Protein AF-A0A969G5T4-F1 (afdb_monomer_lite)

Secondary structure (DSSP, 8-state):
--HHHHHHHHHHHT-SSSTTSHHHHHHTTPPPPTTHHHHHHHHHHHHHHHHTT-S---HHHHHHHHIIIIIHHHHHHHHHHTT----TTHHHHHHHHHHHHHHHHTT-----

Structure (mmCIF, N/CA/C/O backbone):
data_AF-A0A969G5T4-F1
#
_entry.id   AF-A0A969G5T4-F1
#
loop_
_atom_site.group_PDB
_atom_site.id
_atom_site.type_symbol
_atom_site.label_atom_id
_atom_site.label_alt_id
_atom_site.label_comp_id
_atom_site.label_asym_id
_atom_site.label_entity_id
_atom_site.label_seq_id
_atom_site.pdbx_PDB_ins_code
_atom_site.Cartn_x
_atom_site.Cartn_y
_atom_site.Cartn_z
_atom_site.occupancy
_atom_site.B_iso_or_equiv
_atom_site.auth_seq_id
_atom_site.auth_comp_id
_atom_site.auth_asym_id
_atom_site.auth_atom_id
_atom_site.pdbx_PDB_model_num
ATOM 1 N N . MET A 1 1 ? 0.659 10.980 12.110 1.00 81.38 1 MET A N 1
ATOM 2 C CA . MET A 1 1 ? 0.133 11.847 11.029 1.00 81.38 1 MET A CA 1
ATOM 3 C C . MET A 1 1 ? -1.338 12.093 11.324 1.00 81.38 1 MET A C 1
ATOM 5 O O . MET A 1 1 ? -1.962 11.198 11.876 1.00 81.38 1 MET A O 1
ATOM 9 N N . GLU A 1 2 ? -1.900 13.258 11.004 1.00 93.94 2 GLU A N 1
ATOM 10 C CA . GLU A 1 2 ? -3.355 13.470 11.107 1.00 93.94 2 GLU A CA 1
ATOM 11 C C . GLU A 1 2 ? -4.117 12.465 10.227 1.00 93.94 2 GLU A C 1
ATOM 13 O O . GLU A 1 2 ? -3.690 12.202 9.098 1.00 93.94 2 GLU A O 1
ATOM 18 N N . TYR A 1 3 ? -5.245 11.922 10.709 1.00 94.88 3 TYR A N 1
ATOM 19 C CA . TYR A 1 3 ? -6.017 10.898 9.983 1.00 94.88 3 TYR A CA 1
ATOM 20 C C . TYR A 1 3 ? -6.395 11.362 8.574 1.00 94.88 3 TYR A C 1
ATOM 22 O O . TYR A 1 3 ? -6.209 10.636 7.601 1.00 94.88 3 TYR A O 1
ATOM 30 N N . LYS A 1 4 ? -6.851 12.614 8.443 1.00 96.50 4 LYS A N 1
ATOM 31 C CA . LYS A 1 4 ? -7.226 13.207 7.154 1.00 96.50 4 LYS A CA 1
ATOM 32 C C . LYS A 1 4 ? -6.064 13.208 6.157 1.00 96.50 4 LYS A C 1
ATOM 34 O O . LYS A 1 4 ? -6.258 12.847 5.000 1.00 96.50 4 LYS A O 1
ATOM 39 N N . THR A 1 5 ? -4.865 13.577 6.603 1.00 97.25 5 THR A N 1
ATOM 40 C CA . THR A 1 5 ? -3.661 13.591 5.762 1.00 97.25 5 THR A CA 1
ATOM 41 C C . THR A 1 5 ? -3.264 12.173 5.359 1.00 97.25 5 THR A C 1
ATOM 43 O O . THR A 1 5 ? -2.961 11.931 4.193 1.00 97.25 5 THR A O 1
ATOM 46 N N . ALA A 1 6 ? -3.337 11.225 6.298 1.00 97.69 6 ALA A N 1
ATOM 47 C CA . ALA A 1 6 ? -3.047 9.818 6.041 1.00 97.69 6 ALA A CA 1
ATOM 48 C C . ALA A 1 6 ? -4.013 9.218 5.010 1.00 97.69 6 ALA A C 1
ATOM 50 O O . ALA A 1 6 ? -3.599 8.600 4.028 1.00 97.69 6 ALA A O 1
ATOM 51 N N . TYR A 1 7 ? -5.304 9.483 5.183 1.00 98.06 7 TYR A N 1
ATOM 52 C CA . TYR A 1 7 ? -6.357 9.054 4.276 1.00 98.06 7 TYR A CA 1
ATOM 53 C C . TYR A 1 7 ? -6.167 9.633 2.869 1.00 98.06 7 TYR A C 1
ATOM 55 O O . TYR A 1 7 ? -6.203 8.900 1.881 1.00 98.06 7 TYR A O 1
ATOM 63 N N . GLN A 1 8 ? -5.919 10.943 2.760 1.00 98.00 8 GLN A N 1
ATOM 64 C CA . GLN A 1 8 ? -5.688 11.608 1.474 1.00 98.00 8 GLN A CA 1
ATOM 65 C C . GLN A 1 8 ? -4.445 11.066 0.765 1.00 98.00 8 GLN A C 1
ATOM 67 O O . GLN A 1 8 ? -4.466 10.875 -0.453 1.00 98.00 8 GLN A O 1
ATOM 72 N N . PHE A 1 9 ? -3.384 10.776 1.519 1.00 98.38 9 PHE A N 1
ATOM 73 C CA . PHE A 1 9 ? -2.187 10.158 0.973 1.00 98.38 9 PHE A CA 1
ATOM 74 C C . PHE A 1 9 ? -2.481 8.757 0.416 1.00 98.38 9 PHE A C 1
ATOM 76 O O . PHE A 1 9 ? -2.217 8.513 -0.758 1.00 98.38 9 PHE A O 1
ATOM 83 N N . LEU A 1 10 ? -3.094 7.847 1.182 1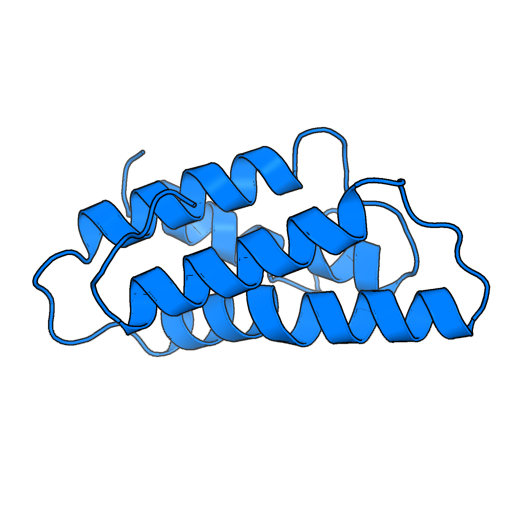.00 98.31 10 LEU A N 1
ATOM 84 C CA . LEU A 1 10 ? -3.417 6.507 0.661 1.00 98.31 10 LEU A CA 1
ATOM 85 C C . LEU A 1 10 ? -4.413 6.556 -0.509 1.00 98.31 10 LEU A C 1
ATOM 87 O O . LEU A 1 10 ? -4.300 5.778 -1.461 1.00 98.31 10 LEU A O 1
ATOM 91 N N . SER A 1 11 ? -5.357 7.498 -0.483 1.00 98.25 11 SER A N 1
ATOM 92 C CA . SER A 1 11 ? -6.280 7.727 -1.596 1.00 98.25 11 SER A CA 1
ATOM 93 C C . SER A 1 11 ? -5.550 8.144 -2.876 1.00 98.25 11 SER A C 1
ATOM 95 O O . SER A 1 11 ? -5.937 7.696 -3.954 1.00 98.25 11 SER A O 1
ATOM 97 N N . SER A 1 12 ? -4.497 8.967 -2.792 1.00 98.25 12 SER A N 1
ATOM 98 C CA . SER A 1 12 ? -3.709 9.334 -3.976 1.00 98.25 12 SER A CA 1
ATOM 99 C C . SER A 1 12 ? -2.876 8.156 -4.479 1.00 98.25 12 SER A C 1
ATOM 101 O O . SER A 1 12 ? -2.856 7.896 -5.679 1.00 98.25 12 SER A O 1
ATOM 103 N N . GLN A 1 13 ? -2.278 7.373 -3.574 1.00 98.62 13 GLN A N 1
ATOM 104 C CA . GLN A 1 13 ? -1.453 6.214 -3.938 1.00 98.62 13 GLN A CA 1
ATOM 105 C C . GLN A 1 13 ? -2.253 5.056 -4.552 1.00 98.62 13 GLN A C 1
ATOM 107 O O . GLN A 1 13 ? -1.723 4.315 -5.379 1.00 98.62 13 GLN A O 1
ATOM 112 N N . SER A 1 14 ? -3.529 4.925 -4.187 1.00 97.75 14 SER A N 1
ATOM 113 C CA . SER A 1 14 ? -4.453 3.924 -4.737 1.00 97.75 14 SER A CA 1
ATOM 114 C C . SER A 1 14 ? -5.206 4.387 -5.993 1.00 97.75 14 SER A C 1
ATOM 116 O O . SER A 1 14 ? -5.977 3.621 -6.573 1.00 97.75 14 SER A O 1
ATOM 118 N N . SER A 1 15 ? -5.006 5.624 -6.451 1.00 96.88 15 SER A N 1
ATOM 119 C CA . SER A 1 15 ? -5.638 6.127 -7.674 1.00 96.88 15 SER A CA 1
ATOM 120 C C . SER A 1 15 ? -4.976 5.549 -8.926 1.00 96.88 15 SER A C 1
ATOM 122 O O . SER A 1 15 ? -3.771 5.352 -8.952 1.00 96.88 15 SER A O 1
ATOM 124 N N . LEU A 1 16 ? -5.742 5.321 -9.995 1.00 97.56 16 LEU A N 1
ATOM 125 C CA . LEU A 1 16 ? -5.187 5.023 -11.330 1.00 97.56 16 LEU A CA 1
ATOM 126 C C . LEU A 1 16 ? -5.184 6.252 -12.250 1.00 97.56 16 LEU A C 1
ATOM 128 O O . LEU A 1 16 ? -4.684 6.183 -13.367 1.00 97.56 16 LEU A O 1
ATOM 132 N N . SER A 1 17 ? -5.776 7.362 -11.807 1.00 95.75 17 SER A N 1
ATOM 133 C CA . SER A 1 17 ? -5.845 8.601 -12.586 1.00 95.75 17 SER A CA 1
ATOM 134 C C . SER A 1 17 ? -4.597 9.468 -12.408 1.00 95.75 17 SER A C 1
ATOM 136 O O . SER A 1 17 ? -4.287 10.272 -13.282 1.00 95.75 17 SER A O 1
ATOM 138 N N . ASP A 1 18 ? -3.876 9.304 -11.297 1.00 95.62 18 ASP A N 1
ATOM 139 C CA . ASP A 1 18 ? -2.579 9.941 -11.075 1.00 95.62 18 ASP A CA 1
ATOM 140 C C . ASP A 1 18 ? -1.465 9.009 -11.556 1.00 95.62 18 ASP A C 1
ATOM 142 O O . ASP A 1 18 ? -1.210 7.978 -10.945 1.00 95.62 18 ASP A O 1
ATOM 146 N N . ARG A 1 19 ? -0.771 9.391 -12.634 1.00 95.69 19 ARG A N 1
ATOM 147 C CA . ARG A 1 19 ? 0.322 8.603 -13.234 1.00 95.69 19 ARG A CA 1
ATOM 148 C C . ARG A 1 19 ? 1.521 8.405 -12.305 1.00 95.69 19 ARG A C 1
ATOM 150 O O . ARG A 1 19 ? 2.370 7.568 -12.585 1.00 95.69 19 ARG A O 1
ATOM 157 N N . ARG A 1 20 ? 1.629 9.199 -11.237 1.00 97.06 20 ARG A N 1
ATOM 158 C CA . ARG A 1 20 ? 2.702 9.086 -10.240 1.00 97.06 20 ARG A CA 1
ATOM 159 C C . ARG A 1 20 ? 2.271 8.296 -9.010 1.00 97.06 20 ARG A C 1
ATOM 161 O O . ARG A 1 20 ? 3.092 8.097 -8.112 1.00 97.06 20 ARG A O 1
ATOM 168 N N . SER A 1 21 ? 1.014 7.859 -8.946 1.00 98.50 21 SER A N 1
ATOM 169 C CA . SER A 1 21 ? 0.557 7.006 -7.861 1.00 98.50 21 SER A CA 1
ATOM 170 C C . SER A 1 21 ? 1.269 5.659 -7.901 1.00 98.50 21 SER A C 1
ATOM 172 O O . SER A 1 21 ? 1.724 5.186 -8.944 1.00 98.50 21 SER A O 1
ATOM 174 N N . PHE A 1 22 ? 1.315 5.012 -6.744 1.00 98.69 22 PHE A N 1
ATOM 175 C CA . PHE A 1 22 ? 1.879 3.681 -6.618 1.00 98.69 22 PHE A CA 1
ATOM 176 C C . PHE A 1 22 ? 1.180 2.673 -7.540 1.00 98.69 22 PHE A C 1
ATOM 178 O O . PHE A 1 22 ? 1.847 1.942 -8.268 1.00 98.69 22 PHE A O 1
ATOM 185 N N . LEU A 1 23 ? -0.158 2.666 -7.570 1.00 98.56 23 LEU A N 1
ATOM 186 C CA . LEU A 1 23 ? -0.891 1.708 -8.401 1.00 98.56 23 LEU A CA 1
ATOM 187 C C . LEU A 1 23 ? -0.789 1.990 -9.899 1.00 98.56 23 LEU A C 1
ATOM 189 O O . LEU A 1 23 ? -0.764 1.034 -10.670 1.00 98.56 23 LEU A O 1
ATOM 193 N N . ALA A 1 24 ? -0.734 3.256 -10.322 1.00 98.56 24 ALA A N 1
ATOM 194 C CA . ALA A 1 24 ? -0.565 3.580 -11.736 1.00 98.56 24 ALA A CA 1
ATOM 195 C C . ALA A 1 24 ? 0.810 3.127 -12.238 1.00 98.56 24 ALA A C 1
ATOM 197 O O . ALA A 1 24 ? 0.885 2.471 -13.271 1.00 98.56 24 ALA A O 1
ATOM 198 N N . LEU A 1 25 ? 1.870 3.376 -11.460 1.00 98.50 25 LEU A N 1
ATOM 199 C CA . LEU A 1 25 ? 3.220 2.922 -11.798 1.00 98.50 25 LEU A CA 1
ATOM 200 C C . LEU A 1 25 ? 3.282 1.400 -11.936 1.00 98.50 25 LEU A C 1
ATOM 202 O O . LEU A 1 25 ? 3.740 0.904 -12.962 1.00 98.50 25 LEU A O 1
ATOM 206 N N . LEU A 1 26 ? 2.755 0.655 -10.957 1.00 98.38 26 LEU A N 1
ATOM 207 C CA . LEU A 1 26 ? 2.751 -0.808 -11.034 1.00 98.38 26 LEU A CA 1
ATOM 208 C C . LEU A 1 26 ? 1.953 -1.321 -12.233 1.00 98.38 26 LEU A C 1
ATOM 210 O O . LEU A 1 26 ? 2.407 -2.232 -12.924 1.00 98.38 26 LEU A O 1
ATOM 214 N N . LYS A 1 27 ? 0.779 -0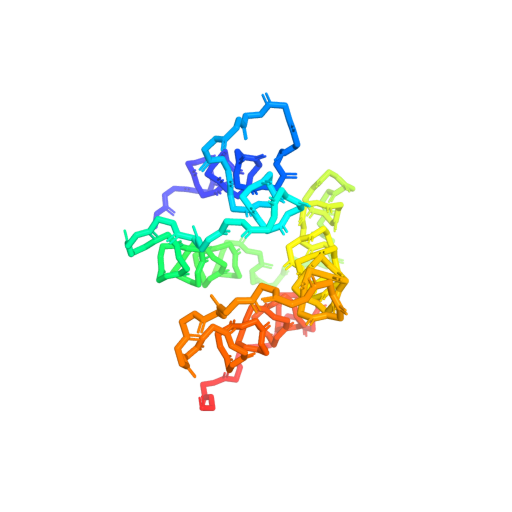.733 -12.492 1.00 98.25 27 LYS A N 1
ATOM 215 C CA . LYS A 1 27 ? -0.071 -1.101 -13.629 1.00 98.25 27 LYS A CA 1
ATOM 216 C C . LYS A 1 27 ? 0.640 -0.891 -14.965 1.00 98.25 27 LYS A C 1
ATOM 218 O O . LYS A 1 27 ? 0.497 -1.724 -15.855 1.00 98.25 27 LYS A O 1
ATOM 223 N N . ASP A 1 28 ? 1.399 0.191 -15.081 1.00 97.44 28 ASP A N 1
ATOM 224 C CA . ASP A 1 28 ? 2.138 0.545 -16.292 1.00 97.44 28 ASP A CA 1
ATOM 225 C C . ASP A 1 28 ? 3.507 -0.168 -16.378 1.00 97.44 28 ASP A C 1
ATOM 227 O O . ASP A 1 28 ? 4.272 0.059 -17.313 1.00 97.44 28 ASP A O 1
ATOM 231 N N . GLY A 1 29 ? 3.833 -1.050 -15.422 1.00 97.62 29 GLY A N 1
ATOM 232 C CA . GLY A 1 29 ? 5.095 -1.794 -15.404 1.00 97.62 29 GLY A CA 1
ATOM 233 C C . GLY A 1 29 ? 6.309 -0.938 -15.028 1.00 97.62 29 GLY A C 1
ATOM 234 O O . GLY A 1 29 ? 7.438 -1.269 -15.393 1.00 97.62 29 GLY A O 1
ATOM 235 N N . HIS A 1 30 ? 6.092 0.165 -14.314 1.00 97.62 30 HIS A N 1
ATOM 236 C CA . HIS A 1 30 ? 7.132 1.061 -13.824 1.00 97.62 30 HIS A CA 1
ATOM 237 C C . HIS A 1 30 ? 7.395 0.855 -12.329 1.00 97.62 30 HIS A C 1
ATOM 239 O O . HIS A 1 30 ? 6.451 0.704 -11.549 1.00 97.62 30 HIS A O 1
ATOM 245 N N . PRO A 1 31 ? 8.669 0.882 -11.892 1.00 96.88 31 PRO A N 1
ATOM 246 C CA . PRO A 1 31 ? 8.994 0.770 -10.478 1.00 96.88 31 PRO A CA 1
ATOM 247 C C . PRO A 1 31 ? 8.375 1.931 -9.679 1.00 96.88 31 PRO A C 1
ATOM 249 O O . PRO A 1 31 ? 8.280 3.050 -10.196 1.00 96.88 31 PRO A O 1
ATOM 252 N N . PRO A 1 32 ? 8.001 1.704 -8.407 1.00 97.25 32 PRO A N 1
ATOM 253 C CA . PRO A 1 32 ? 7.591 2.780 -7.514 1.00 97.25 32 PRO A CA 1
ATOM 254 C C . PRO A 1 32 ? 8.663 3.863 -7.387 1.00 97.25 32 PRO A C 1
ATOM 256 O O . PRO A 1 32 ? 9.865 3.598 -7.476 1.00 97.25 32 PRO A O 1
ATOM 259 N N . ILE A 1 33 ? 8.228 5.087 -7.104 1.00 97.19 33 ILE A N 1
ATOM 260 C CA . ILE A 1 33 ? 9.126 6.206 -6.808 1.00 97.19 33 ILE A CA 1
ATOM 261 C C . ILE A 1 33 ? 9.902 5.889 -5.512 1.00 97.19 33 ILE A C 1
ATOM 263 O O . ILE A 1 33 ? 9.304 5.381 -4.556 1.00 97.19 33 ILE A O 1
ATOM 267 N N . PRO A 1 34 ? 11.211 6.202 -5.420 1.00 95.25 34 PRO A N 1
ATOM 268 C CA . PRO A 1 34 ? 11.977 6.000 -4.191 1.00 95.25 34 PRO A CA 1
ATOM 269 C C . PRO A 1 34 ? 11.281 6.594 -2.956 1.00 95.25 34 PRO A C 1
ATOM 271 O O . PRO A 1 34 ? 10.839 7.742 -2.966 1.00 95.25 34 PRO A O 1
ATOM 274 N N . GLY A 1 35 ? 11.157 5.793 -1.894 1.00 95.88 35 GLY A N 1
ATOM 275 C CA . GLY A 1 35 ? 10.478 6.167 -0.646 1.00 95.88 35 GLY A CA 1
ATOM 276 C C . GLY A 1 35 ? 8.945 6.070 -0.669 1.00 95.88 35 GLY A C 1
ATOM 277 O O . GLY A 1 35 ? 8.320 6.164 0.387 1.00 95.88 35 GLY A O 1
ATOM 278 N N . GLN A 1 36 ? 8.314 5.832 -1.824 1.00 96.94 36 GLN A N 1
ATOM 279 C CA . GLN A 1 36 ? 6.853 5.736 -1.941 1.00 96.94 36 GLN A CA 1
ATOM 280 C C . GLN A 1 36 ? 6.284 4.580 -1.112 1.00 96.94 36 GLN A C 1
ATOM 282 O O . GLN A 1 36 ? 5.349 4.783 -0.340 1.00 96.94 36 GLN A O 1
ATOM 287 N N . VAL A 1 37 ? 6.894 3.396 -1.206 1.00 97.88 37 VAL A N 1
ATOM 288 C CA . VAL A 1 37 ? 6.503 2.217 -0.417 1.00 97.88 37 VAL A CA 1
ATOM 289 C C . VAL A 1 37 ? 6.674 2.478 1.082 1.00 97.88 37 VAL A C 1
ATOM 291 O O . VAL A 1 37 ? 5.747 2.247 1.854 1.00 97.88 37 VAL A O 1
ATOM 294 N N . THR A 1 38 ? 7.821 3.022 1.504 1.00 97.31 38 THR A N 1
ATOM 295 C CA . THR A 1 38 ? 8.071 3.374 2.911 1.00 97.31 38 THR A CA 1
ATOM 296 C C . THR A 1 38 ? 6.990 4.312 3.446 1.00 97.31 38 THR A C 1
ATOM 298 O O . THR A 1 38 ? 6.435 4.074 4.517 1.00 97.31 38 THR A O 1
ATOM 301 N N . ASN A 1 39 ? 6.628 5.341 2.677 1.00 98.25 39 ASN A N 1
ATOM 302 C CA . ASN A 1 39 ? 5.578 6.280 3.062 1.00 98.25 39 ASN A CA 1
ATOM 303 C C . ASN A 1 39 ? 4.192 5.621 3.121 1.00 98.25 39 ASN A C 1
ATOM 305 O O . ASN A 1 39 ? 3.410 5.949 4.014 1.00 98.25 39 ASN A O 1
ATOM 309 N N . ILE A 1 40 ? 3.884 4.673 2.227 1.00 98.62 40 ILE A N 1
ATOM 310 C CA . ILE A 1 40 ? 2.650 3.870 2.293 1.00 98.62 40 ILE A CA 1
ATOM 311 C C . ILE A 1 40 ? 2.604 3.073 3.595 1.00 98.62 40 ILE A C 1
ATOM 313 O O . ILE A 1 40 ? 1.626 3.190 4.329 1.00 98.62 40 ILE A O 1
ATOM 317 N N . LEU A 1 41 ? 3.665 2.338 3.932 1.00 98.12 41 LEU A N 1
ATOM 318 C CA . LEU A 1 41 ? 3.728 1.529 5.154 1.00 98.12 41 LEU A CA 1
ATOM 319 C C . LEU A 1 41 ? 3.593 2.383 6.425 1.00 98.12 41 LEU A C 1
ATOM 321 O O . LEU A 1 41 ? 2.800 2.059 7.312 1.00 98.12 41 LEU A O 1
ATOM 325 N N . LEU A 1 42 ? 4.301 3.515 6.494 1.00 98.12 42 LEU A N 1
ATOM 326 C CA . LEU A 1 42 ? 4.182 4.461 7.611 1.00 98.12 42 LEU A CA 1
ATOM 327 C C . LEU A 1 42 ? 2.763 5.030 7.731 1.00 98.12 42 LEU A C 1
ATOM 329 O O . LEU A 1 42 ? 2.238 5.187 8.836 1.00 98.12 42 LEU A O 1
ATOM 333 N N . THR A 1 43 ? 2.123 5.317 6.598 1.00 98.56 43 THR A N 1
ATOM 334 C CA . THR A 1 43 ? 0.760 5.852 6.584 1.00 98.56 43 THR A CA 1
ATOM 335 C C . THR A 1 43 ? -0.264 4.795 6.988 1.00 98.56 43 THR A C 1
ATOM 337 O O . THR A 1 43 ? -1.165 5.111 7.761 1.00 98.56 43 THR A O 1
ATOM 340 N N . LEU A 1 44 ? -0.103 3.540 6.556 1.00 98.44 44 LEU A N 1
ATOM 341 C CA . LEU A 1 44 ? -0.934 2.415 7.001 1.00 98.44 44 LEU A CA 1
ATOM 342 C C . LEU A 1 44 ? -0.850 2.234 8.522 1.00 98.44 44 LEU A C 1
ATOM 344 O O . LEU A 1 44 ? -1.886 2.109 9.173 1.00 98.44 44 LEU A O 1
ATOM 348 N N . LYS A 1 45 ? 0.351 2.332 9.109 1.00 97.69 45 LYS A N 1
ATOM 349 C CA . LYS A 1 45 ? 0.521 2.312 10.572 1.00 97.69 45 LYS A CA 1
ATOM 350 C C . LYS A 1 45 ? -0.202 3.478 11.252 1.00 97.69 45 LYS A C 1
ATOM 352 O O . LYS A 1 45 ? -0.858 3.279 12.270 1.00 97.69 45 LYS A O 1
ATOM 357 N N . SER A 1 46 ? -0.141 4.681 10.678 1.00 97.56 46 SER A N 1
ATOM 358 C CA . SER A 1 46 ? -0.881 5.831 11.216 1.00 97.56 46 SER A CA 1
ATOM 359 C C . SER A 1 46 ? -2.399 5.652 11.106 1.00 97.56 46 SER A C 1
ATOM 361 O O . SER A 1 46 ? -3.104 6.046 12.026 1.00 97.56 46 SER A O 1
ATOM 363 N N . ILE A 1 47 ? -2.910 5.074 10.012 1.00 97.88 47 ILE A N 1
ATOM 364 C CA . ILE A 1 47 ? -4.338 4.751 9.858 1.00 97.88 47 ILE A CA 1
ATOM 365 C C . ILE A 1 47 ? -4.766 3.729 10.908 1.00 97.88 47 ILE A C 1
ATOM 367 O O . ILE A 1 47 ? -5.763 3.959 11.581 1.00 97.88 47 ILE A O 1
ATOM 371 N N . PHE A 1 48 ? -3.993 2.658 11.104 1.00 97.44 48 PHE A N 1
ATOM 372 C CA . PHE A 1 48 ? -4.255 1.677 12.156 1.00 97.44 48 PHE A CA 1
ATOM 373 C C . PHE A 1 48 ? -4.408 2.340 13.532 1.00 97.44 48 PHE A C 1
ATOM 375 O O . PHE A 1 48 ? -5.398 2.105 14.214 1.00 97.44 48 PHE A O 1
ATOM 382 N N . GLN A 1 49 ? -3.474 3.219 13.910 1.00 96.44 49 GLN A N 1
ATOM 383 C CA . GLN A 1 49 ? -3.513 3.921 15.200 1.00 96.44 49 GLN A CA 1
ATOM 384 C C . GLN A 1 49 ? -4.786 4.760 15.391 1.00 96.44 49 GLN A C 1
ATOM 386 O O . GLN A 1 49 ? -5.294 4.843 16.502 1.00 96.44 49 GLN A O 1
ATOM 391 N N . HIS A 1 50 ? -5.312 5.363 14.321 1.00 96.00 50 HIS A N 1
ATOM 392 C CA . HIS A 1 50 ? -6.560 6.141 14.369 1.00 96.00 50 HIS A CA 1
ATOM 393 C C . HIS A 1 50 ? -7.819 5.277 14.400 1.00 96.00 50 HIS A C 1
ATOM 395 O O . HIS A 1 50 ? -8.852 5.722 14.892 1.00 96.00 50 HIS A O 1
ATOM 401 N N . LEU A 1 51 ? -7.748 4.065 13.852 1.00 95.81 51 LEU A N 1
ATOM 402 C CA . LEU A 1 51 ? -8.861 3.120 13.822 1.00 95.81 51 LEU A CA 1
ATOM 403 C C . LEU A 1 51 ? -8.890 2.186 15.033 1.00 95.81 51 LEU A C 1
ATOM 405 O O . LEU A 1 51 ? -9.842 1.425 15.186 1.00 95.81 51 LEU A O 1
ATOM 409 N N . GLN A 1 52 ? -7.856 2.214 15.873 1.00 92.00 52 GLN A N 1
ATOM 410 C CA . GLN A 1 52 ? -7.720 1.292 16.987 1.00 92.00 52 GLN A CA 1
ATOM 411 C C . GLN A 1 52 ? -8.930 1.385 17.926 1.00 92.00 52 GLN A C 1
ATOM 413 O O . GLN A 1 52 ? -9.221 2.437 18.494 1.00 92.00 52 GLN A O 1
ATOM 418 N N . GLY A 1 53 ? -9.622 0.259 18.098 1.00 87.81 53 GLY A N 1
ATOM 419 C CA . GLY A 1 53 ? -10.824 0.174 18.938 1.00 87.81 53 GLY A CA 1
ATOM 420 C C . GLY A 1 53 ? -12.122 0.617 18.256 1.00 87.81 53 GLY A C 1
ATOM 421 O O . GLY A 1 53 ? -13.157 0.651 18.917 1.00 87.81 53 GLY A O 1
ATOM 422 N N . LEU A 1 54 ? -12.092 0.936 16.958 1.00 93.62 54 LEU A N 1
ATOM 423 C CA . LEU A 1 54 ? -13.297 1.113 16.153 1.00 93.62 54 LEU A CA 1
ATOM 424 C C . LEU A 1 54 ? -13.709 -0.224 15.524 1.00 93.62 54 LEU A C 1
ATOM 426 O O . LEU A 1 54 ? -12.899 -0.900 14.896 1.00 93.62 54 LEU A O 1
ATOM 430 N N . ASP A 1 55 ? -14.995 -0.556 15.613 1.00 91.50 55 ASP A N 1
ATOM 431 C CA . ASP A 1 55 ? -15.549 -1.790 15.029 1.00 91.50 55 ASP A CA 1
ATOM 432 C C . ASP A 1 55 ? -15.889 -1.658 13.536 1.00 91.50 55 ASP A C 1
ATOM 434 O O . ASP A 1 55 ? -16.373 -2.595 12.899 1.00 91.50 55 ASP A O 1
ATOM 438 N N . SER A 1 56 ? -15.692 -0.472 12.959 1.00 93.44 56 SER A N 1
ATOM 439 C CA . SER A 1 56 ? -16.021 -0.214 11.563 1.00 93.44 56 SER A CA 1
ATOM 440 C C . SER A 1 56 ? -15.070 0.786 10.926 1.00 93.44 56 SER A C 1
ATOM 442 O O . SER A 1 56 ? -14.519 1.671 11.578 1.00 93.44 56 SER A O 1
ATOM 444 N N . ILE A 1 57 ? -14.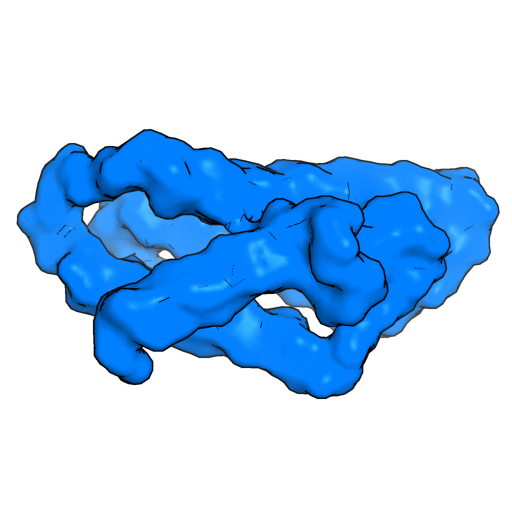931 0.647 9.613 1.00 95.75 57 ILE A N 1
ATOM 445 C CA . ILE A 1 57 ? -14.270 1.604 8.734 1.00 95.75 57 ILE A CA 1
ATOM 446 C C . ILE A 1 57 ? -15.247 2.005 7.635 1.00 95.75 57 ILE A C 1
ATOM 448 O O . ILE A 1 57 ? -16.158 1.247 7.283 1.00 95.75 57 ILE A O 1
ATOM 452 N N . ASP A 1 58 ? -15.055 3.185 7.056 1.00 95.06 58 ASP A N 1
ATOM 453 C CA . ASP A 1 58 ? -15.859 3.587 5.914 1.00 95.06 58 ASP A CA 1
ATOM 454 C C . ASP A 1 58 ? -15.512 2.755 4.662 1.00 95.06 58 ASP A C 1
ATOM 456 O O . ASP A 1 58 ? -14.406 2.231 4.490 1.00 95.06 58 ASP A O 1
ATOM 460 N N . ARG A 1 59 ? -16.488 2.629 3.756 1.00 97.62 59 ARG A N 1
ATOM 461 C CA . ARG A 1 59 ? -16.354 1.804 2.545 1.00 97.62 59 ARG A CA 1
ATOM 462 C C . ARG A 1 59 ? -15.262 2.304 1.601 1.00 97.62 59 ARG A C 1
ATOM 464 O O . ARG A 1 59 ? -14.690 1.496 0.872 1.00 97.62 59 ARG A O 1
ATOM 471 N N . HIS A 1 60 ? -14.996 3.608 1.580 1.00 97.62 60 HIS A N 1
ATOM 472 C CA . HIS A 1 60 ? -13.985 4.168 0.694 1.00 97.62 60 HIS A CA 1
ATOM 473 C C . HIS A 1 60 ? -12.585 3.842 1.217 1.00 97.62 60 HIS A C 1
ATOM 475 O O . HIS A 1 60 ? -11.738 3.409 0.436 1.00 97.62 60 HIS A O 1
ATOM 481 N N . LEU A 1 61 ? -12.358 3.915 2.532 1.00 98.19 61 LEU A N 1
ATOM 482 C CA . LEU A 1 61 ? -11.129 3.407 3.134 1.00 98.19 61 LEU A CA 1
ATOM 483 C C . LEU A 1 61 ? -10.952 1.909 2.868 1.00 98.19 61 LEU A C 1
ATOM 485 O O . LEU A 1 61 ?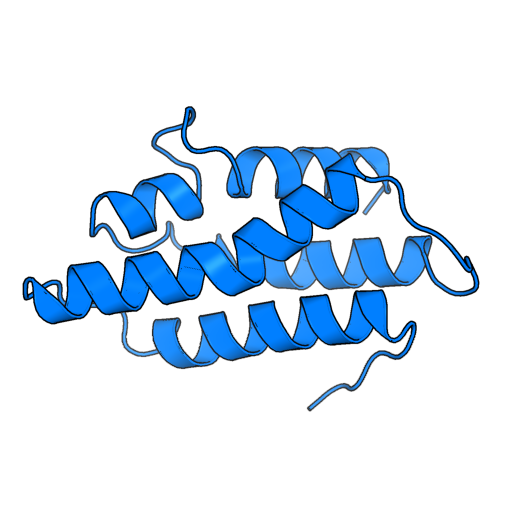 -9.879 1.497 2.433 1.00 98.19 61 LEU A O 1
ATOM 489 N N . ALA A 1 62 ? -12.001 1.103 3.055 1.00 98.31 62 ALA A N 1
ATOM 490 C CA . ALA A 1 62 ? -11.946 -0.328 2.755 1.00 98.31 62 ALA A CA 1
ATOM 491 C C . ALA A 1 62 ? -11.523 -0.590 1.296 1.00 98.31 62 ALA A C 1
ATOM 493 O O . ALA A 1 62 ? -10.669 -1.439 1.033 1.00 98.31 62 ALA A O 1
ATOM 494 N N . GLN A 1 63 ? -12.062 0.184 0.348 1.00 98.50 63 GLN A N 1
ATOM 495 C CA . GLN A 1 63 ? -11.677 0.112 -1.060 1.00 98.50 63 GLN A CA 1
ATOM 496 C C . GLN A 1 63 ? -10.213 0.520 -1.284 1.00 98.50 63 GLN A C 1
ATOM 498 O O . GLN A 1 63 ? -9.504 -0.170 -2.013 1.00 98.50 63 GLN A O 1
ATOM 503 N N . ILE A 1 64 ? -9.742 1.609 -0.670 1.00 98.69 64 ILE A N 1
ATOM 504 C CA . ILE A 1 64 ? -8.339 2.049 -0.760 1.00 98.69 64 ILE A CA 1
ATOM 505 C C . ILE A 1 64 ? -7.398 0.932 -0.292 1.00 98.69 64 ILE A C 1
ATOM 507 O O . ILE A 1 64 ? -6.458 0.580 -1.006 1.00 98.69 64 ILE A O 1
ATOM 511 N N . LEU A 1 65 ? -7.671 0.350 0.879 1.00 98.69 65 LEU A N 1
ATOM 512 C CA . LEU A 1 65 ? -6.864 -0.718 1.470 1.00 98.69 65 LEU A CA 1
ATOM 513 C C . LEU A 1 65 ? -6.860 -1.975 0.591 1.00 98.69 65 LEU A C 1
ATOM 515 O O . LEU A 1 65 ? -5.796 -2.536 0.329 1.00 98.69 65 LEU A O 1
ATOM 519 N N . TYR A 1 66 ? -8.026 -2.370 0.066 1.00 98.56 66 TYR A N 1
ATOM 520 C CA . TYR A 1 66 ? -8.135 -3.481 -0.880 1.00 98.56 66 TYR A CA 1
ATOM 521 C C . TYR A 1 66 ? -7.263 -3.257 -2.117 1.00 98.56 66 TYR A C 1
ATOM 523 O O . TYR A 1 66 ? -6.483 -4.131 -2.484 1.00 98.56 66 TYR A O 1
ATOM 531 N N . ARG A 1 67 ? -7.340 -2.078 -2.741 1.00 98.62 67 ARG A N 1
ATOM 532 C CA . ARG A 1 67 ? -6.548 -1.770 -3.940 1.00 98.62 67 ARG A CA 1
ATOM 533 C C . ARG A 1 67 ? -5.048 -1.775 -3.634 1.00 98.62 67 ARG A C 1
ATOM 535 O O . ARG A 1 67 ? -4.262 -2.298 -4.417 1.00 98.62 67 ARG A O 1
ATOM 542 N N . LEU A 1 68 ? -4.638 -1.242 -2.483 1.00 98.62 68 LEU A N 1
ATOM 543 C CA . LEU A 1 68 ? -3.230 -1.248 -2.078 1.00 98.62 68 LEU A CA 1
ATOM 544 C C . LEU A 1 68 ? -2.677 -2.653 -1.825 1.00 98.62 68 LEU A C 1
ATOM 546 O O . LEU A 1 68 ? -1.518 -2.876 -2.152 1.00 98.62 68 LEU A O 1
ATOM 550 N N . ALA A 1 69 ? -3.460 -3.583 -1.275 1.00 98.56 69 ALA A N 1
ATOM 551 C CA . ALA A 1 69 ? -3.005 -4.952 -1.020 1.00 98.56 69 ALA A CA 1
ATOM 552 C C . ALA A 1 69 ? -3.148 -5.867 -2.248 1.00 98.56 69 ALA A C 1
ATOM 554 O O . ALA A 1 69 ? -2.214 -6.569 -2.623 1.00 98.56 69 ALA A O 1
ATOM 555 N N . TYR A 1 70 ? -4.324 -5.867 -2.876 1.00 98.69 70 TYR A N 1
ATOM 556 C CA . TYR A 1 70 ? -4.667 -6.813 -3.932 1.00 98.69 70 TYR A CA 1
ATOM 557 C C . TYR A 1 70 ? -4.248 -6.328 -5.323 1.00 98.69 70 TYR A C 1
ATOM 559 O O . TYR A 1 70 ? -3.566 -7.056 -6.047 1.00 98.69 70 TYR A O 1
ATOM 567 N N . ASP A 1 71 ? -4.625 -5.103 -5.713 1.00 98.56 71 ASP A N 1
ATOM 568 C CA . ASP A 1 71 ? -4.334 -4.621 -7.070 1.00 98.56 71 ASP A CA 1
ATOM 569 C C . ASP A 1 71 ? -2.828 -4.426 -7.283 1.00 98.56 71 ASP A C 1
ATOM 571 O O . ASP A 1 71 ? -2.327 -4.706 -8.370 1.00 98.56 71 ASP A O 1
ATOM 575 N N . SER A 1 72 ? -2.088 -3.994 -6.256 1.00 98.44 72 SER A N 1
ATOM 576 C CA . SER A 1 72 ? -0.628 -3.842 -6.335 1.00 98.44 72 SER A CA 1
ATOM 577 C C . SER A 1 72 ? 0.074 -5.168 -6.653 1.00 98.44 72 SER A C 1
ATOM 579 O O . SER A 1 72 ? 0.868 -5.224 -7.593 1.00 98.44 72 SER A O 1
ATOM 581 N N . ARG A 1 73 ? -0.279 -6.250 -5.944 1.00 98.50 73 ARG A N 1
ATOM 582 C CA . ARG A 1 73 ? 0.207 -7.613 -6.201 1.00 98.50 73 ARG A CA 1
ATOM 583 C C . ARG A 1 73 ? -0.165 -8.064 -7.610 1.00 98.50 73 ARG A C 1
ATOM 585 O O . ARG A 1 73 ? 0.706 -8.486 -8.365 1.00 98.50 73 ARG A O 1
ATOM 592 N N . LYS A 1 74 ? -1.431 -7.886 -7.997 1.00 98.56 74 LYS A N 1
ATOM 593 C CA . LYS A 1 74 ? -1.920 -8.226 -9.340 1.00 98.56 74 LYS A CA 1
ATOM 594 C C . LYS A 1 74 ? -1.122 -7.526 -10.445 1.00 98.56 74 LYS A C 1
ATOM 596 O O . LYS A 1 74 ? -0.756 -8.167 -11.429 1.00 98.56 74 LYS A O 1
ATOM 601 N N . TYR A 1 75 ? -0.868 -6.225 -10.316 1.00 98.56 75 TYR A N 1
ATOM 602 C CA . TYR A 1 75 ? -0.118 -5.469 -11.321 1.00 98.56 75 TYR A CA 1
ATOM 603 C C . TYR A 1 75 ? 1.361 -5.849 -11.350 1.00 98.56 75 TYR A C 1
ATOM 605 O O . TYR A 1 75 ? 1.914 -6.035 -12.433 1.00 98.56 75 TYR A O 1
ATOM 613 N N . PHE A 1 76 ? 1.974 -6.046 -10.182 1.00 98.44 76 PHE A N 1
ATOM 614 C CA . PHE A 1 76 ? 3.342 -6.544 -10.074 1.00 98.44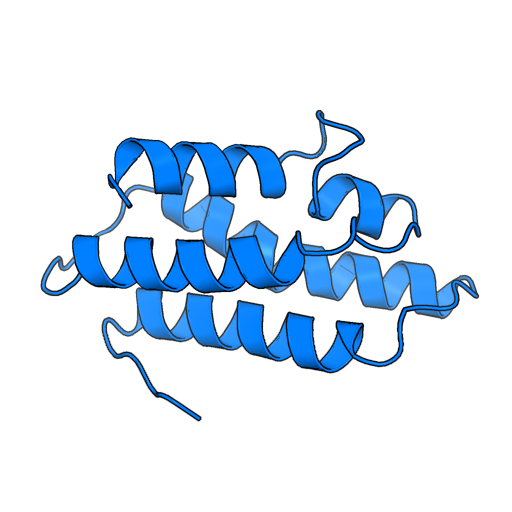 76 PHE A CA 1
ATOM 615 C C . PHE A 1 76 ? 3.521 -7.880 -10.806 1.00 98.44 76 PHE A C 1
ATOM 617 O O . PHE A 1 76 ? 4.422 -8.009 -11.641 1.00 98.44 76 PHE A O 1
ATOM 624 N N . ASP A 1 77 ? 2.638 -8.846 -10.545 1.00 98.12 77 ASP A N 1
ATOM 625 C CA . ASP A 1 77 ? 2.699 -10.174 -11.159 1.00 98.12 77 ASP A CA 1
ATOM 626 C C . ASP A 1 77 ? 2.452 -10.099 -12.669 1.00 98.12 77 ASP A C 1
ATOM 628 O O . ASP A 1 77 ? 3.187 -10.708 -13.449 1.00 98.12 77 ASP A O 1
ATOM 632 N N . SER A 1 78 ? 1.472 -9.295 -13.096 1.00 98.06 78 SER A N 1
ATOM 633 C CA . SER A 1 78 ? 1.166 -9.095 -14.515 1.00 98.06 78 SER A CA 1
ATOM 634 C C . SER A 1 78 ? 2.348 -8.500 -15.282 1.00 98.06 78 SER A C 1
ATOM 636 O O . SER A 1 78 ? 2.686 -9.002 -16.352 1.00 98.06 78 SER A O 1
ATOM 638 N N . ALA A 1 79 ? 2.993 -7.447 -14.772 1.00 96.81 79 ALA A N 1
ATOM 639 C CA . ALA A 1 79 ? 4.128 -6.846 -15.476 1.00 96.81 79 ALA A CA 1
ATOM 640 C C . ALA A 1 79 ? 5.382 -7.733 -15.390 1.00 96.81 79 ALA A C 1
ATOM 642 O O . ALA A 1 79 ? 6.134 -7.834 -16.358 1.00 96.81 79 ALA A O 1
ATOM 643 N N . LYS A 1 80 ? 5.569 -8.473 -14.286 1.00 96.44 80 LYS A N 1
ATOM 644 C CA . LYS A 1 80 ? 6.635 -9.483 -14.176 1.00 96.44 80 LYS A CA 1
ATOM 645 C C . LYS A 1 80 ? 6.499 -10.556 -15.261 1.00 96.44 80 LYS A C 1
ATOM 647 O O . LYS A 1 80 ? 7.491 -10.918 -15.887 1.00 96.44 80 LYS A O 1
ATOM 652 N N . GLN A 1 81 ? 5.279 -11.026 -15.528 1.00 96.62 81 GLN A N 1
ATOM 653 C CA . GLN A 1 81 ? 4.993 -11.971 -16.618 1.00 96.62 81 GLN A CA 1
ATOM 654 C C . GLN A 1 81 ? 5.253 -11.380 -18.012 1.00 96.62 81 GLN A C 1
ATOM 656 O O . GLN A 1 81 ? 5.566 -12.121 -18.940 1.00 96.62 81 GLN A O 1
ATOM 661 N N . GLN A 1 82 ? 5.160 -10.057 -18.159 1.00 95.31 82 GLN A N 1
ATOM 662 C CA . GLN A 1 82 ? 5.452 -9.331 -19.400 1.00 95.31 82 GLN A CA 1
ATOM 663 C C . GLN A 1 82 ? 6.939 -8.963 -19.557 1.00 95.31 82 GLN A C 1
ATOM 665 O O . GLN A 1 82 ? 7.312 -8.345 -20.551 1.00 95.31 82 GLN A O 1
ATOM 670 N N . GLY A 1 83 ? 7.798 -9.359 -18.611 1.00 95.00 83 GLY A N 1
ATOM 671 C CA . GLY A 1 83 ? 9.244 -9.137 -18.674 1.00 95.00 83 GLY A CA 1
ATOM 672 C C . GLY A 1 83 ? 9.739 -7.872 -17.969 1.00 95.00 83 GLY A C 1
ATOM 673 O O . GLY A 1 83 ? 10.906 -7.517 -18.129 1.00 95.00 83 GLY A O 1
ATOM 674 N N . THR A 1 84 ? 8.903 -7.193 -17.176 1.00 95.94 84 THR A N 1
ATOM 675 C CA . THR A 1 84 ? 9.345 -6.063 -16.347 1.00 95.94 84 THR A CA 1
ATOM 676 C C . THR A 1 84 ? 10.311 -6.529 -15.257 1.00 95.94 84 THR A C 1
ATOM 678 O O . THR A 1 84 ? 9.998 -7.415 -14.458 1.00 95.94 84 THR A O 1
ATOM 681 N N . THR A 1 85 ? 11.467 -5.870 -15.169 1.00 94.50 85 THR A N 1
ATOM 682 C CA . THR A 1 85 ? 12.420 -6.050 -14.068 1.00 94.50 85 THR A CA 1
ATOM 683 C C . THR A 1 85 ? 12.055 -5.139 -12.903 1.00 94.50 85 THR A C 1
ATOM 685 O O . THR A 1 85 ? 12.146 -3.915 -12.998 1.00 94.50 85 THR A O 1
ATOM 688 N N . TRP A 1 86 ? 11.671 -5.744 -11.784 1.00 96.44 86 TRP A N 1
ATOM 689 C CA . TRP A 1 86 ? 11.317 -5.027 -10.564 1.00 96.44 86 TRP A CA 1
ATOM 690 C C . TRP A 1 86 ? 12.525 -4.773 -9.650 1.00 96.44 86 TRP A C 1
ATOM 692 O O . TRP A 1 86 ? 13.485 -5.547 -9.673 1.00 96.44 86 TRP A O 1
ATOM 702 N N . PRO A 1 87 ? 12.479 -3.731 -8.796 1.00 95.19 87 PRO A N 1
ATOM 703 C CA . PRO A 1 87 ? 13.442 -3.560 -7.715 1.00 95.19 87 PRO A CA 1
ATOM 704 C C . PRO A 1 87 ? 13.470 -4.793 -6.794 1.00 95.19 87 PRO A C 1
ATOM 706 O O . PRO A 1 87 ? 12.413 -5.367 -6.525 1.00 95.19 87 PRO A O 1
ATOM 709 N N . PRO A 1 88 ? 14.644 -5.176 -6.261 1.00 90.44 88 PRO A N 1
ATOM 710 C CA . PRO A 1 88 ? 14.839 -6.462 -5.588 1.00 90.44 88 PRO A CA 1
ATOM 711 C C . PRO A 1 88 ? 14.019 -6.644 -4.306 1.00 90.44 88 PRO A C 1
ATOM 713 O O . PRO A 1 88 ? 13.770 -7.780 -3.942 1.00 90.44 88 PRO A O 1
ATOM 716 N N . LEU A 1 89 ? 13.603 -5.556 -3.647 1.00 94.69 89 LEU A N 1
ATOM 717 C CA . LEU A 1 89 ? 12.815 -5.591 -2.404 1.00 94.69 89 LEU A CA 1
ATOM 718 C C . LEU A 1 89 ? 11.315 -5.378 -2.623 1.00 94.69 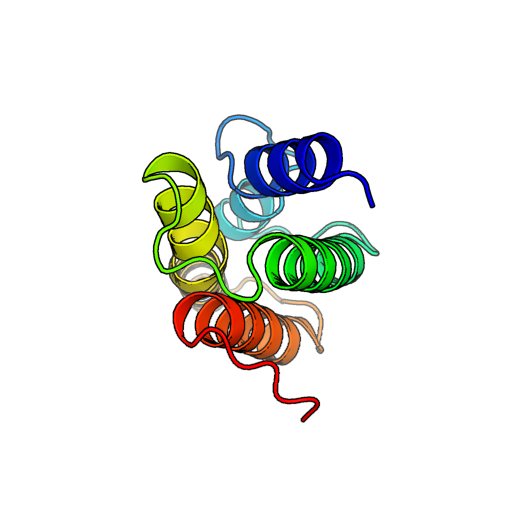89 LEU A C 1
ATOM 720 O O . LEU A 1 89 ? 10.533 -5.442 -1.677 1.00 94.69 89 LEU A O 1
ATOM 724 N N . LEU A 1 90 ? 10.899 -5.078 -3.860 1.00 96.94 90 LEU A N 1
ATOM 725 C CA . LEU A 1 90 ? 9.512 -4.706 -4.119 1.00 96.94 90 LEU A CA 1
ATOM 726 C C . LEU A 1 90 ? 8.562 -5.868 -3.815 1.00 96.94 90 LEU A C 1
ATOM 728 O O . LEU A 1 90 ? 7.445 -5.639 -3.370 1.00 96.94 90 LEU A O 1
ATOM 732 N N . ASN A 1 91 ? 8.996 -7.109 -4.029 1.00 97.56 91 ASN A N 1
ATOM 733 C CA . ASN A 1 91 ? 8.160 -8.270 -3.766 1.00 97.56 91 ASN A CA 1
ATOM 734 C C . ASN A 1 91 ? 7.808 -8.401 -2.273 1.00 97.56 91 ASN A C 1
ATOM 736 O O . ASN A 1 91 ? 6.635 -8.560 -1.934 1.00 97.56 91 ASN A O 1
ATOM 740 N N . GLU A 1 92 ? 8.814 -8.286 -1.407 1.00 97.44 92 GLU A N 1
ATOM 741 C CA . GLU A 1 92 ? 8.686 -8.331 0.051 1.00 97.44 92 GLU A CA 1
ATOM 742 C C . GLU A 1 92 ? 7.925 -7.109 0.573 1.00 97.44 92 GLU A C 1
ATOM 744 O O . GLU A 1 92 ? 7.130 -7.195 1.507 1.00 97.44 92 GLU A O 1
ATOM 749 N N . ASP A 1 93 ? 8.137 -5.953 -0.048 1.00 97.69 93 ASP A N 1
ATOM 750 C CA . ASP A 1 93 ? 7.424 -4.728 0.283 1.00 97.69 93 ASP A CA 1
ATOM 751 C C . ASP A 1 93 ? 5.918 -4.819 -0.018 1.00 97.69 93 ASP A C 1
ATOM 753 O O . ASP A 1 93 ? 5.106 -4.291 0.748 1.00 97.69 93 ASP A O 1
ATOM 757 N N . LEU A 1 94 ? 5.518 -5.530 -1.078 1.00 98.38 94 LEU A N 1
ATOM 758 C CA . LEU A 1 94 ? 4.107 -5.823 -1.351 1.00 98.38 94 LEU A CA 1
ATOM 759 C C . LEU A 1 94 ? 3.494 -6.747 -0.292 1.00 98.38 94 LEU A C 1
ATOM 761 O O . LEU A 1 94 ? 2.356 -6.515 0.119 1.00 98.38 94 LEU A O 1
ATOM 765 N N . ASP A 1 95 ? 4.248 -7.733 0.202 1.00 98.12 95 ASP A N 1
ATOM 766 C CA . ASP A 1 95 ? 3.802 -8.580 1.317 1.00 98.12 95 ASP A CA 1
ATOM 767 C C . ASP A 1 95 ? 3.622 -7.762 2.600 1.00 98.12 95 ASP A C 1
ATOM 769 O O . ASP A 1 95 ? 2.610 -7.897 3.288 1.00 98.12 95 ASP A O 1
ATOM 773 N N . ARG A 1 96 ? 4.540 -6.831 2.885 1.00 98.00 96 ARG A N 1
ATOM 774 C CA . ARG A 1 96 ? 4.412 -5.905 4.023 1.00 98.00 96 ARG A CA 1
ATOM 775 C C . ARG A 1 96 ? 3.182 -5.007 3.909 1.00 98.00 96 ARG A C 1
ATOM 777 O O . ARG A 1 96 ? 2.519 -4.762 4.916 1.00 98.00 96 ARG A O 1
ATOM 784 N N . ILE A 1 97 ? 2.853 -4.519 2.709 1.00 98.50 97 ILE A N 1
ATOM 785 C CA . ILE A 1 97 ? 1.631 -3.728 2.485 1.00 98.50 97 ILE A CA 1
ATOM 786 C C . ILE A 1 97 ? 0.390 -4.588 2.744 1.00 98.50 97 ILE A C 1
ATOM 788 O O . ILE A 1 97 ? -0.515 -4.146 3.455 1.00 98.50 97 ILE A O 1
ATOM 792 N N . ALA A 1 98 ? 0.353 -5.813 2.214 1.00 98.56 98 ALA A N 1
ATOM 793 C CA . ALA A 1 98 ? -0.755 -6.736 2.438 1.00 98.56 98 ALA A CA 1
ATOM 794 C C . ALA A 1 98 ? -0.927 -7.069 3.931 1.00 98.56 98 ALA A C 1
ATOM 796 O O . ALA A 1 98 ? -2.046 -7.005 4.445 1.00 98.56 98 ALA A O 1
ATOM 797 N N . GLN A 1 99 ? 0.173 -7.323 4.644 1.00 98.31 99 GLN A N 1
ATOM 798 C CA . GLN A 1 99 ? 0.162 -7.576 6.085 1.00 98.31 99 GLN A CA 1
ATOM 799 C C . GLN A 1 99 ? -0.330 -6.359 6.876 1.00 98.31 99 GLN A C 1
ATOM 801 O O . GLN A 1 99 ? -1.160 -6.495 7.771 1.00 98.31 99 GLN A O 1
ATOM 806 N N . ALA A 1 100 ? 0.121 -5.150 6.535 1.00 98.25 100 ALA A N 1
ATOM 807 C CA . ALA A 1 100 ? -0.337 -3.927 7.191 1.00 98.25 100 ALA A CA 1
ATOM 808 C C . ALA A 1 100 ? -1.845 -3.688 6.984 1.00 98.25 100 ALA A C 1
ATOM 810 O O . ALA A 1 100 ? -2.540 -3.276 7.913 1.00 98.25 100 ALA A O 1
ATOM 811 N N . VAL A 1 101 ? -2.371 -3.988 5.792 1.00 98.25 101 VAL A N 1
ATOM 812 C CA . VAL A 1 101 ? -3.815 -3.945 5.511 1.00 98.25 101 VAL A CA 1
ATOM 813 C C . VAL A 1 101 ? -4.571 -5.005 6.319 1.00 98.25 101 VAL A C 1
ATOM 815 O O . VAL A 1 101 ? -5.606 -4.693 6.910 1.00 98.25 101 VAL A O 1
ATOM 818 N N . GLN A 1 102 ? -4.045 -6.229 6.408 1.00 97.56 102 GLN A N 1
ATOM 819 C CA . GLN A 1 102 ? -4.622 -7.279 7.250 1.00 97.56 102 GLN A CA 1
ATOM 820 C C . GLN A 1 102 ? -4.665 -6.855 8.724 1.00 97.56 102 GLN A C 1
ATOM 822 O O . GLN A 1 102 ? -5.698 -7.020 9.367 1.00 97.56 102 GLN A O 1
ATOM 827 N N . ASN A 1 103 ? -3.587 -6.258 9.237 1.00 96.56 103 ASN A N 1
ATOM 828 C CA . ASN A 1 103 ? -3.500 -5.760 10.610 1.00 96.56 103 ASN A CA 1
ATOM 829 C C . ASN A 1 103 ? -4.568 -4.692 10.905 1.00 96.56 103 ASN A C 1
ATOM 831 O O . ASN A 1 103 ? -5.165 -4.693 11.982 1.00 96.56 103 ASN A O 1
ATOM 835 N N . ILE A 1 104 ? -4.850 -3.806 9.937 1.00 96.81 104 ILE A N 1
ATOM 836 C CA . ILE A 1 104 ? -5.938 -2.820 10.041 1.00 96.81 104 ILE A CA 1
ATOM 837 C C . ILE A 1 104 ? -7.293 -3.518 10.158 1.00 96.81 104 ILE A C 1
ATOM 839 O O . ILE A 1 104 ? -8.056 -3.206 11.069 1.00 96.81 104 ILE A O 1
ATOM 843 N N . PHE A 1 105 ? -7.593 -4.477 9.280 1.00 96.00 105 PHE A N 1
ATOM 844 C CA . PHE A 1 105 ? -8.872 -5.195 9.329 1.00 96.00 105 PHE A CA 1
ATOM 845 C C . PHE A 1 105 ? -9.024 -6.078 10.571 1.00 96.00 105 PHE A C 1
ATOM 847 O O . PHE A 1 105 ? -10.133 -6.236 11.071 1.00 96.00 105 PHE A O 1
ATOM 854 N N . ALA A 1 106 ? -7.927 -6.640 11.077 1.00 95.25 106 ALA A N 1
ATOM 855 C CA . ALA A 1 106 ? -7.915 -7.450 12.290 1.00 95.25 106 ALA A CA 1
ATOM 856 C C . ALA A 1 106 ? -7.939 -6.612 13.579 1.00 95.25 106 ALA A C 1
ATOM 858 O O . ALA A 1 106 ? -8.036 -7.185 14.662 1.00 95.25 106 ALA A O 1
ATOM 859 N N . ASN A 1 107 ? -7.811 -5.279 13.482 1.00 95.19 107 ASN A N 1
ATOM 860 C CA . ASN A 1 107 ? -7.607 -4.385 14.625 1.00 95.19 107 ASN A CA 1
ATOM 861 C C . ASN A 1 107 ? -6.461 -4.874 15.549 1.00 95.19 107 ASN A C 1
ATOM 863 O O . ASN A 1 107 ? -6.513 -4.748 16.772 1.00 95.19 107 ASN A O 1
ATOM 867 N N . GLN A 1 108 ? -5.407 -5.446 14.953 1.00 94.44 108 GLN A N 1
ATOM 868 C CA . GLN A 1 108 ? -4.242 -5.989 15.652 1.00 94.44 108 GLN A CA 1
ATOM 869 C C . GLN A 1 108 ? -2.976 -5.732 14.832 1.00 94.44 108 GLN A C 1
ATOM 871 O O . GLN A 1 108 ? -2.858 -6.196 13.702 1.00 94.44 108 GLN A O 1
ATOM 876 N N . TRP A 1 109 ? -2.002 -5.026 15.411 1.00 94.62 109 TRP A N 1
ATOM 877 C CA . TRP A 1 109 ? -0.727 -4.749 14.748 1.00 94.62 109 TRP A CA 1
ATOM 878 C C . TRP A 1 109 ? 0.356 -5.726 15.198 1.00 94.62 109 TRP A C 1
ATOM 880 O O . TRP A 1 109 ? 0.747 -5.730 16.363 1.00 94.62 109 TRP A O 1
ATOM 890 N N . LEU A 1 110 ? 0.842 -6.543 14.265 1.00 87.94 110 LEU A N 1
ATOM 891 C CA . LEU A 1 110 ? 1.980 -7.435 14.467 1.00 87.94 110 LEU A CA 1
ATOM 892 C C . LEU A 1 110 ? 3.226 -6.768 13.872 1.00 87.94 110 LEU A C 1
ATOM 894 O O . LEU A 1 110 ? 3.276 -6.530 12.666 1.00 87.94 110 LEU A O 1
ATOM 898 N N . ASP A 1 111 ? 4.208 -6.439 14.712 1.00 68.19 111 ASP A N 1
ATOM 899 C CA . ASP A 1 111 ? 5.546 -6.067 14.248 1.00 68.19 111 ASP A CA 1
ATOM 900 C C . ASP A 1 111 ? 6.302 -7.380 13.957 1.00 68.19 111 ASP A C 1
ATOM 902 O O . ASP A 1 111 ? 6.832 -8.012 14.870 1.00 68.19 111 ASP A O 1
ATOM 906 N N . THR A 1 112 ? 6.261 -7.843 12.705 1.00 53.03 112 THR A N 1
ATOM 907 C CA . THR A 1 112 ? 7.053 -8.988 12.210 1.00 53.03 112 THR A CA 1
ATOM 908 C C . THR A 1 112 ? 8.293 -8.522 11.475 1.00 53.03 112 THR A C 1
ATOM 910 O O . THR A 1 112 ? 8.134 -7.626 10.611 1.00 53.03 112 THR A O 1
#

pLDDT: mean 96.14, std 5.5, range [53.03, 98.69]

Sequence (112 aa):
MEYKTAYQFLSSQSSLSDRRSFLALLKDGHPPIPGQVTNILLTLKSIFQHLQGLDSIDRHLAQILYRLAYDSRKYFDSAKQQGTTWPPLLNEDLDRIAQAVQNIFANQWLDT

Radius of gyration: 13.59 Å; chains: 1; bounding box: 31×26×38 Å

Foldseek 3Di:
DPLVVLQVLLVQLLDCVDCLHVLVCLQVLHEHDPCSLVSNLVSLVVNLVVCQPPPDDDPVVVVSLCSLQPSSVVSNVVSVVVVRDYDPCVVVSSVSSNLSSVCSNVSHDDPD